Protein AF-A0A7K3XCA5-F1 (afdb_monomer_lite)

Radius of gyration: 11.98 Å; chains: 1; bounding box: 27×20×32 Å

Foldseek 3Di:
DWKKKWWKWWQFQVRDIDTWIFIDDDPDDPVVVVVVVVVVCPVPPPGTPDIGTDDMDTDDPVVGDTDTDD

Secondary structure (DSSP, 8-state):
-EEEEEEEEEEETTS-EEEEEEEEEESS-HHHHHHHHHHHHHHHSTTEEEEEEEEEEEEPGGG-----B-

Sequence (70 aa):
MEAFEIHCEITNKWGKKLPFVSRAIVAMTGWEAAELTRKFIHERIVGVESVEFDYWKVLNPFEAHFFERI

Structure (mmCIF, N/CA/C/O backbone):
data_AF-A0A7K3XCA5-F1
#
_entry.id   AF-A0A7K3XCA5-F1
#
loop_
_atom_site.group_PDB
_atom_site.id
_atom_site.type_symbol
_atom_site.label_atom_id
_atom_site.label_alt_id
_atom_site.label_comp_id
_atom_site.label_asym_id
_atom_site.label_entity_id
_atom_site.label_seq_id
_atom_site.pdbx_PDB_ins_code
_atom_site.Cartn_x
_atom_site.Cartn_y
_atom_site.Cartn_z
_atom_site.occupancy
_atom_site.B_iso_or_equiv
_atom_site.auth_seq_id
_atom_site.auth_comp_id
_atom_site.auth_asym_id
_atom_site.auth_atom_id
_atom_site.pdbx_PDB_model_num
ATOM 1 N N . MET A 1 1 ? 13.738 -0.638 -13.829 1.00 65.44 1 MET A N 1
ATOM 2 C CA . MET A 1 1 ? 13.290 -0.192 -12.495 1.00 65.44 1 MET A CA 1
ATOM 3 C C . MET A 1 1 ? 11.856 0.254 -12.666 1.00 65.44 1 MET A C 1
ATOM 5 O O . MET A 1 1 ? 11.615 1.034 -13.580 1.00 65.44 1 MET A O 1
ATOM 9 N N . GLU A 1 2 ? 10.930 -0.312 -11.901 1.00 68.69 2 GLU A N 1
ATOM 10 C CA . GLU A 1 2 ? 9.499 -0.019 -12.016 1.00 68.69 2 GLU A CA 1
ATOM 11 C C . GLU A 1 2 ? 9.079 0.917 -10.882 1.00 68.69 2 GLU A C 1
ATOM 13 O O . GLU A 1 2 ? 9.745 1.021 -9.848 1.00 68.69 2 GLU A O 1
ATOM 18 N N . ALA A 1 3 ? 7.997 1.649 -11.094 1.00 77.56 3 ALA A N 1
ATOM 19 C CA . ALA A 1 3 ? 7.361 2.416 -10.045 1.00 77.56 3 ALA A CA 1
ATOM 20 C C . ALA A 1 3 ? 5.953 1.893 -9.826 1.00 77.56 3 ALA A C 1
ATOM 22 O O . ALA A 1 3 ? 5.299 1.475 -10.777 1.00 77.56 3 ALA A O 1
ATOM 23 N N . PHE A 1 4 ? 5.483 1.937 -8.587 1.00 82.44 4 PHE A N 1
ATOM 24 C CA . PHE A 1 4 ? 4.149 1.479 -8.235 1.00 82.44 4 PHE A CA 1
ATOM 25 C C . PHE A 1 4 ? 3.404 2.563 -7.474 1.00 82.44 4 PHE A C 1
ATOM 27 O O . PHE A 1 4 ? 3.944 3.200 -6.569 1.00 82.44 4 PHE A O 1
ATOM 34 N N . GLU A 1 5 ? 2.145 2.743 -7.847 1.00 83.94 5 GLU A N 1
ATOM 35 C CA . GLU A 1 5 ? 1.143 3.410 -7.031 1.00 83.94 5 GLU A CA 1
ATOM 36 C C . GLU A 1 5 ? 0.266 2.335 -6.390 1.00 83.94 5 GLU A C 1
ATOM 38 O O . GLU A 1 5 ? -0.367 1.554 -7.101 1.00 83.94 5 GLU A O 1
ATOM 43 N N . ILE A 1 6 ? 0.259 2.284 -5.062 1.00 86.38 6 ILE A N 1
ATOM 44 C CA . ILE A 1 6 ? -0.522 1.356 -4.248 1.00 86.38 6 ILE A CA 1
ATOM 45 C C . ILE A 1 6 ? -1.662 2.139 -3.604 1.00 86.38 6 ILE A C 1
ATOM 47 O O . ILE A 1 6 ? -1.415 3.098 -2.870 1.00 86.38 6 ILE A O 1
ATOM 51 N N . HIS A 1 7 ? -2.895 1.715 -3.863 1.00 86.69 7 HIS A N 1
ATOM 52 C CA . HIS A 1 7 ? -4.088 2.236 -3.199 1.00 86.69 7 HIS A CA 1
ATOM 53 C C . HIS A 1 7 ? -4.558 1.225 -2.163 1.00 86.69 7 HIS A C 1
ATOM 55 O O . HIS A 1 7 ? -4.679 0.030 -2.456 1.00 86.69 7 HIS A O 1
ATOM 61 N N . CYS A 1 8 ? -4.793 1.698 -0.946 1.00 88.56 8 CYS A N 1
ATOM 62 C CA . CYS A 1 8 ? -5.353 0.878 0.112 1.00 88.56 8 CYS A CA 1
ATOM 63 C C . CYS A 1 8 ? -6.245 1.679 1.054 1.00 88.56 8 CYS A C 1
ATOM 65 O O . CYS A 1 8 ? -6.067 2.882 1.253 1.00 88.56 8 CYS A O 1
ATOM 67 N N . GLU A 1 9 ? -7.147 0.970 1.714 1.00 90.19 9 GLU A N 1
ATOM 68 C CA . GLU A 1 9 ? -7.950 1.487 2.806 1.00 90.19 9 GLU A CA 1
ATOM 69 C C . GLU A 1 9 ? -7.413 0.961 4.140 1.00 90.19 9 GLU A C 1
ATOM 71 O O . GLU A 1 9 ? -7.146 -0.231 4.317 1.00 90.19 9 GLU A O 1
ATOM 76 N N . ILE A 1 10 ? -7.233 1.872 5.092 1.00 91.44 10 ILE A N 1
ATOM 77 C CA . ILE A 1 10 ? -6.782 1.560 6.445 1.00 91.44 10 ILE A CA 1
ATOM 78 C C . ILE A 1 10 ? -7.991 1.623 7.367 1.00 91.44 10 ILE A C 1
ATOM 80 O O . ILE A 1 10 ? -8.624 2.673 7.482 1.00 91.44 10 ILE A O 1
ATOM 84 N N . THR A 1 11 ? -8.271 0.540 8.085 1.00 92.31 11 THR A N 1
ATOM 85 C CA . THR A 1 11 ? -9.225 0.571 9.199 1.00 92.31 11 THR A CA 1
ATOM 86 C C . THR A 1 11 ? -8.451 0.678 10.500 1.00 92.31 11 THR A C 1
ATOM 88 O O . THR A 1 11 ? -7.552 -0.119 10.771 1.00 92.31 11 THR A O 1
ATOM 91 N N . ASN A 1 12 ? -8.766 1.687 11.307 1.00 90.62 12 ASN A N 1
ATOM 92 C CA . ASN A 1 12 ? -8.194 1.809 12.643 1.00 90.62 12 ASN A CA 1
ATOM 93 C C . ASN A 1 12 ? -9.001 1.009 13.677 1.00 90.62 12 ASN A C 1
ATOM 95 O O . ASN A 1 12 ? -10.149 0.658 13.436 1.00 90.62 12 ASN A O 1
ATOM 99 N N . LYS A 1 13 ? -8.439 0.825 14.875 1.00 89.81 13 LYS A N 1
ATOM 100 C CA . LYS A 1 13 ? -9.060 0.117 16.015 1.00 89.81 13 LYS A CA 1
ATOM 101 C C . LYS A 1 13 ? -10.403 0.680 16.510 1.00 89.81 13 LYS A C 1
ATOM 103 O O . LYS A 1 13 ? -10.993 0.137 17.440 1.00 89.81 13 LYS A O 1
ATOM 108 N N . TRP A 1 14 ? -10.839 1.824 15.983 1.00 91.19 14 TRP A N 1
ATOM 109 C CA . TRP A 1 14 ? -12.148 2.421 16.259 1.00 91.19 14 TRP A CA 1
ATOM 110 C C . TRP A 1 14 ? -13.143 2.168 15.114 1.00 91.19 14 TRP A C 1
ATOM 112 O O . TRP A 1 14 ? -14.212 2.777 15.092 1.00 91.19 14 TRP A O 1
ATOM 122 N N . GLY A 1 15 ? -12.793 1.317 14.144 1.00 89.75 15 GLY A N 1
ATOM 123 C CA . GLY A 1 15 ? -13.602 1.006 12.966 1.00 89.75 15 GLY A CA 1
ATOM 124 C C . GLY A 1 15 ? -13.654 2.123 11.920 1.00 89.75 15 GLY A C 1
ATOM 125 O O . GLY A 1 15 ? -14.450 2.045 10.985 1.00 89.75 15 GLY A O 1
ATOM 126 N N . LYS A 1 16 ? -12.842 3.184 12.050 1.00 89.88 16 LYS A N 1
ATOM 127 C CA . LYS A 1 16 ? -12.807 4.273 11.066 1.00 89.88 16 LYS A CA 1
ATOM 128 C C . LYS A 1 16 ? -11.898 3.888 9.902 1.00 89.88 16 LYS A C 1
ATOM 130 O O . LYS A 1 16 ? -10.710 3.632 10.106 1.00 89.88 16 LYS A O 1
ATOM 135 N N . LYS A 1 17 ? -12.468 3.936 8.699 1.00 89.44 17 LYS A N 1
ATOM 136 C CA . LYS A 1 17 ? -11.780 3.772 7.417 1.00 89.44 17 LYS A CA 1
ATOM 137 C C . LYS A 1 17 ? -11.123 5.081 6.978 1.00 89.44 17 LYS A C 1
ATOM 139 O O . LYS A 1 17 ? -11.735 6.150 7.077 1.00 89.44 17 LYS A O 1
ATOM 144 N N . LEU A 1 18 ? -9.875 5.002 6.535 1.00 85.50 18 LEU A N 1
ATOM 145 C CA . LEU A 1 18 ? -9.083 6.113 6.017 1.00 85.50 18 LEU A CA 1
ATOM 146 C C . LEU A 1 18 ? -8.474 5.697 4.671 1.00 85.50 18 LEU A C 1
ATOM 148 O O . LEU A 1 18 ? -7.796 4.667 4.624 1.00 85.50 18 LEU A O 1
ATOM 152 N N . PRO A 1 19 ? -8.692 6.467 3.591 1.00 83.19 19 PRO A N 1
ATOM 153 C CA . PRO A 1 19 ? -8.030 6.195 2.325 1.00 83.19 19 PRO A CA 1
ATOM 154 C C . PRO A 1 19 ? -6.528 6.454 2.464 1.00 83.19 19 PRO A C 1
ATOM 156 O O . PRO A 1 19 ? -6.112 7.401 3.134 1.00 83.19 19 PRO A O 1
ATOM 159 N N . PHE A 1 20 ? -5.712 5.629 1.817 1.00 82.81 20 PHE A N 1
ATOM 160 C CA . PHE A 1 20 ? -4.267 5.795 1.783 1.00 82.81 20 PHE A CA 1
ATOM 161 C C . PHE A 1 20 ? -3.725 5.448 0.400 1.00 82.81 20 PHE A C 1
ATOM 163 O O . PHE A 1 20 ? -4.045 4.414 -0.186 1.00 82.81 20 PHE A O 1
ATOM 170 N N . VAL A 1 21 ? -2.86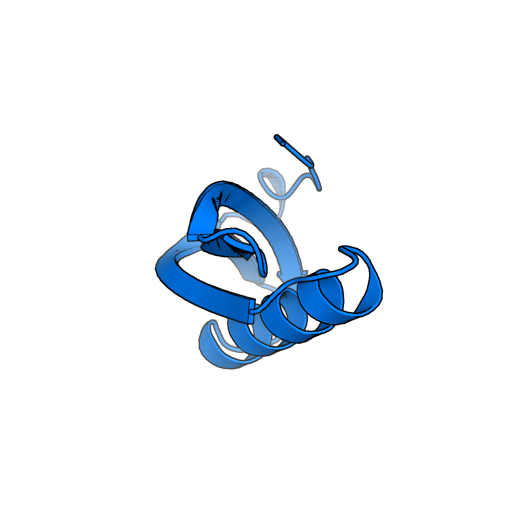6 6.320 -0.120 1.00 79.38 21 VAL A N 1
ATOM 171 C CA . VAL A 1 21 ? -2.179 6.101 -1.392 1.00 79.38 21 VAL A CA 1
ATOM 172 C C . VAL A 1 21 ? -0.684 6.202 -1.151 1.00 79.38 21 VAL A C 1
ATOM 174 O O . VAL A 1 21 ? -0.200 7.197 -0.615 1.00 79.38 21 VAL A O 1
ATOM 177 N N . SER A 1 22 ? 0.050 5.175 -1.569 1.00 76.94 22 SER A N 1
ATOM 178 C CA . SER A 1 22 ? 1.509 5.138 -1.528 1.00 76.94 22 SER A CA 1
ATOM 179 C C . SER A 1 22 ? 2.073 5.099 -2.938 1.00 76.94 22 SER A C 1
ATOM 181 O O . SER A 1 22 ? 1.560 4.392 -3.801 1.00 76.94 22 SER A O 1
ATOM 183 N N . ARG A 1 23 ? 3.154 5.837 -3.183 1.00 75.06 23 ARG A N 1
ATOM 184 C CA . ARG A 1 23 ? 3.896 5.801 -4.449 1.00 75.06 23 ARG A CA 1
ATOM 185 C C . ARG A 1 23 ? 5.350 5.498 -4.156 1.00 75.06 23 ARG A C 1
ATOM 187 O O . ARG A 1 23 ? 6.003 6.293 -3.488 1.00 75.06 23 ARG A O 1
ATOM 194 N N . ALA A 1 24 ? 5.862 4.387 -4.670 1.00 67.19 24 ALA A N 1
ATOM 195 C CA . ALA A 1 24 ? 7.241 3.972 -4.442 1.00 67.19 24 ALA A CA 1
ATOM 196 C C . ALA A 1 24 ? 7.910 3.524 -5.749 1.00 67.19 24 ALA A C 1
ATOM 198 O O . ALA A 1 24 ? 7.323 2.790 -6.543 1.00 67.19 24 ALA A O 1
ATOM 199 N N . ILE A 1 25 ? 9.159 3.954 -5.961 1.00 64.62 25 ILE A N 1
ATOM 200 C CA . ILE A 1 25 ? 10.035 3.394 -6.997 1.00 64.62 25 ILE A CA 1
ATOM 201 C C . ILE A 1 25 ? 10.742 2.198 -6.385 1.00 64.62 25 ILE A C 1
ATOM 203 O O . ILE A 1 25 ? 11.495 2.349 -5.423 1.00 64.62 25 ILE A O 1
ATOM 207 N N . VAL A 1 26 ? 10.511 1.016 -6.940 1.00 67.75 26 VAL A N 1
ATOM 208 C CA . VAL A 1 26 ? 11.066 -0.221 -6.402 1.00 67.75 26 VAL A CA 1
ATOM 209 C C . VAL A 1 26 ? 11.440 -1.173 -7.535 1.00 67.75 26 VAL A C 1
ATOM 211 O O . VAL A 1 26 ? 10.736 -1.321 -8.528 1.00 67.75 26 VAL A O 1
ATOM 214 N N . ALA A 1 27 ? 12.586 -1.838 -7.407 1.00 66.62 27 ALA A N 1
ATOM 215 C CA . ALA A 1 27 ? 12.990 -2.906 -8.319 1.00 66.62 27 ALA A CA 1
ATOM 216 C C . ALA A 1 27 ? 12.407 -4.252 -7.845 1.00 66.62 27 ALA A C 1
ATOM 218 O O . ALA A 1 27 ? 13.160 -5.151 -7.485 1.00 66.62 27 ALA A O 1
ATOM 219 N N . MET A 1 28 ? 11.077 -4.355 -7.765 1.00 76.25 28 MET A N 1
ATOM 220 C CA . MET A 1 28 ? 10.356 -5.532 -7.257 1.00 76.25 28 MET A CA 1
ATOM 221 C C . MET A 1 28 ? 8.994 -5.683 -7.947 1.00 76.25 28 MET A C 1
ATOM 223 O O . MET A 1 28 ? 8.567 -4.787 -8.671 1.00 76.25 28 MET A O 1
ATOM 227 N N . THR A 1 29 ? 8.311 -6.801 -7.715 1.00 81.50 29 THR A N 1
ATOM 228 C CA . THR A 1 29 ? 6.951 -7.057 -8.212 1.00 81.50 29 THR A CA 1
ATOM 229 C C . THR A 1 29 ? 5.896 -6.223 -7.471 1.00 81.50 29 THR A C 1
ATOM 231 O O . THR A 1 29 ? 6.109 -5.772 -6.346 1.00 81.50 29 THR A O 1
ATOM 234 N N . GLY A 1 30 ? 4.704 -6.065 -8.062 1.00 76.06 30 GLY A N 1
ATOM 235 C CA . GLY A 1 30 ? 3.603 -5.318 -7.432 1.00 76.06 30 GLY A CA 1
ATOM 236 C C . GLY A 1 30 ? 3.156 -5.881 -6.074 1.00 76.06 30 GLY A C 1
ATOM 237 O O . GLY A 1 30 ? 2.806 -5.116 -5.180 1.00 76.06 30 GLY A O 1
ATOM 238 N N . TRP A 1 31 ? 3.235 -7.204 -5.884 1.00 82.81 31 TRP A N 1
ATOM 239 C CA . TRP A 1 31 ? 2.941 -7.847 -4.597 1.00 82.81 31 TRP A CA 1
ATOM 240 C C . TRP A 1 31 ? 3.963 -7.474 -3.516 1.00 82.81 31 TRP A C 1
ATOM 242 O O . TRP A 1 31 ? 3.590 -7.141 -2.393 1.00 82.81 31 TRP A O 1
ATOM 252 N N . GLU A 1 32 ? 5.253 -7.488 -3.856 1.00 85.56 32 GLU A N 1
ATOM 253 C CA . GLU A 1 32 ? 6.316 -7.095 -2.925 1.00 85.56 32 GLU A CA 1
ATOM 254 C C . GLU A 1 32 ? 6.186 -5.622 -2.531 1.00 85.56 32 GLU A C 1
ATOM 256 O O . GLU A 1 32 ? 6.346 -5.289 -1.356 1.00 85.56 32 GLU A O 1
ATOM 261 N N . ALA A 1 33 ? 5.819 -4.759 -3.486 1.00 83.62 33 ALA A N 1
ATOM 262 C CA . ALA A 1 33 ? 5.542 -3.352 -3.225 1.00 83.62 33 ALA A CA 1
ATOM 263 C C . ALA A 1 33 ? 4.364 -3.175 -2.249 1.00 83.62 33 ALA A C 1
ATOM 265 O O . ALA A 1 33 ? 4.480 -2.414 -1.287 1.00 83.62 33 ALA A O 1
ATOM 266 N N . ALA A 1 34 ? 3.267 -3.919 -2.439 1.00 84.56 34 ALA A N 1
ATOM 267 C CA . ALA A 1 34 ? 2.110 -3.885 -1.545 1.00 84.56 34 ALA A CA 1
ATOM 268 C C . ALA A 1 34 ? 2.469 -4.329 -0.115 1.00 84.56 34 ALA A C 1
ATOM 270 O O . ALA A 1 34 ?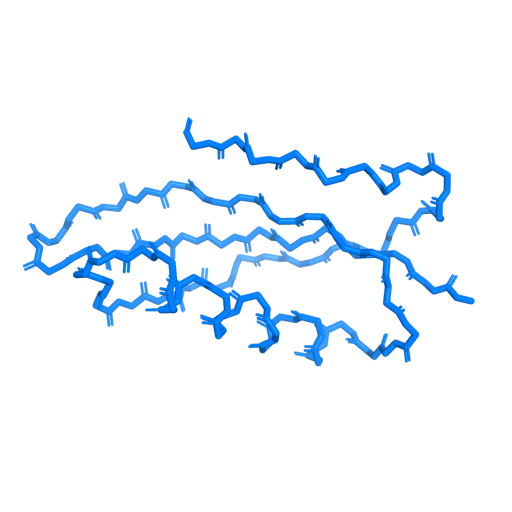 2.124 -3.651 0.852 1.00 84.56 34 ALA A O 1
ATOM 271 N N . GLU A 1 35 ? 3.229 -5.413 0.044 1.00 88.62 35 GLU A N 1
ATOM 272 C CA . GLU A 1 35 ? 3.665 -5.877 1.367 1.00 88.62 35 GLU A CA 1
ATOM 273 C C . GLU A 1 35 ? 4.602 -4.878 2.065 1.00 88.62 35 GLU A C 1
ATOM 275 O O . GLU A 1 35 ? 4.518 -4.682 3.281 1.00 88.62 35 GLU A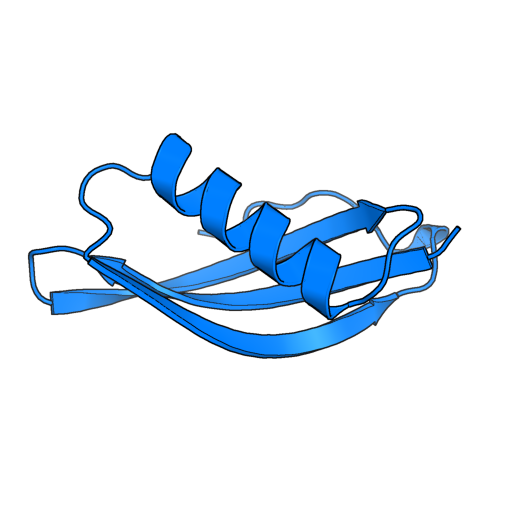 O 1
ATOM 280 N N . LEU A 1 36 ? 5.451 -4.181 1.307 1.00 87.25 36 LEU A N 1
ATOM 281 C CA . LEU A 1 36 ? 6.274 -3.084 1.824 1.00 87.25 36 LEU A CA 1
ATOM 282 C C . LEU A 1 36 ? 5.411 -1.910 2.304 1.00 87.25 36 LEU A C 1
ATOM 284 O O . LEU A 1 36 ? 5.627 -1.400 3.406 1.00 87.25 36 LEU A O 1
ATOM 288 N N . THR A 1 37 ? 4.390 -1.534 1.528 1.00 87.25 37 THR A N 1
ATOM 289 C CA . THR A 1 37 ? 3.398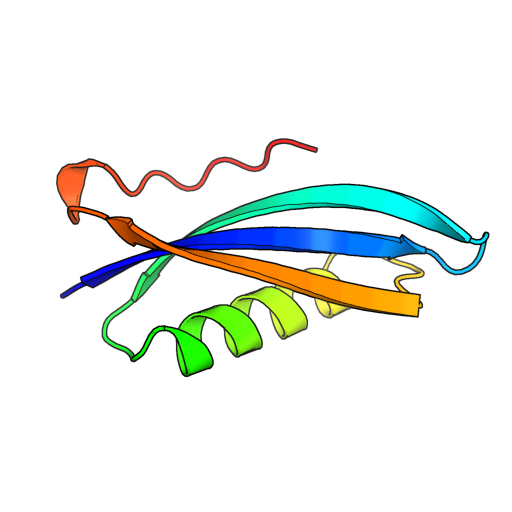 -0.526 1.923 1.00 87.25 37 THR A CA 1
ATOM 290 C C . THR A 1 37 ? 2.642 -0.948 3.187 1.00 87.25 37 THR A C 1
ATOM 292 O O . THR A 1 37 ? 2.498 -0.136 4.102 1.00 87.25 37 THR A O 1
ATOM 295 N N . ARG A 1 38 ? 2.232 -2.222 3.305 1.00 89.56 38 ARG A N 1
ATOM 296 C CA . ARG A 1 38 ? 1.569 -2.758 4.510 1.00 89.56 38 ARG A CA 1
ATOM 297 C C . ARG A 1 38 ? 2.440 -2.575 5.751 1.00 89.56 38 ARG A C 1
ATOM 299 O O . ARG A 1 38 ? 1.945 -2.094 6.772 1.00 89.56 38 ARG A O 1
ATOM 306 N N . LYS A 1 39 ? 3.720 -2.955 5.664 1.00 90.06 39 LYS A N 1
ATOM 307 C CA . LYS A 1 39 ? 4.686 -2.826 6.768 1.00 90.06 39 LYS A CA 1
ATOM 308 C C . LYS A 1 39 ? 4.883 -1.369 7.162 1.00 90.06 39 LYS A C 1
ATOM 310 O O . LYS A 1 39 ? 4.746 -1.044 8.336 1.00 90.06 39 LYS A O 1
ATOM 315 N N . PHE A 1 40 ? 5.099 -0.494 6.180 1.00 87.62 40 PHE A N 1
ATOM 316 C CA . PHE A 1 40 ? 5.239 0.942 6.415 1.00 87.62 40 PHE A CA 1
ATOM 317 C C . PHE A 1 40 ? 4.035 1.521 7.171 1.00 87.62 40 PHE A C 1
ATOM 319 O O . PHE A 1 40 ? 4.214 2.230 8.159 1.00 87.62 40 PHE A O 1
ATOM 326 N N . ILE A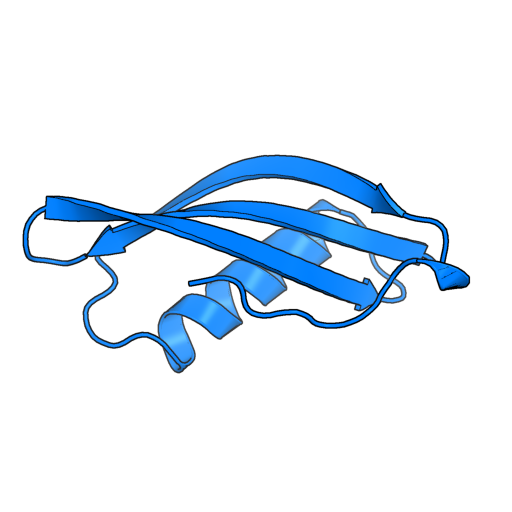 1 41 ? 2.812 1.175 6.752 1.00 88.50 41 ILE A N 1
ATOM 327 C CA . ILE A 1 41 ? 1.576 1.617 7.413 1.00 88.50 41 ILE A CA 1
ATOM 328 C C . ILE A 1 41 ? 1.533 1.151 8.873 1.00 88.50 41 ILE A C 1
ATOM 330 O O . ILE A 1 41 ? 1.278 1.966 9.755 1.00 88.50 41 ILE A O 1
ATOM 334 N N . HIS A 1 42 ? 1.817 -0.124 9.148 1.00 88.06 42 HIS A N 1
ATOM 335 C CA . HIS A 1 42 ? 1.780 -0.656 10.517 1.00 88.06 42 HIS A CA 1
ATOM 336 C C . HIS A 1 42 ? 2.867 -0.056 11.420 1.00 88.06 42 HIS A C 1
ATOM 338 O O . HIS A 1 42 ? 2.647 0.111 12.617 1.00 88.06 42 HIS A O 1
ATOM 344 N N . GLU A 1 43 ? 4.032 0.277 10.862 1.00 88.81 43 GLU A N 1
ATOM 345 C CA . GLU A 1 43 ? 5.133 0.903 11.603 1.00 88.81 43 GLU A CA 1
ATOM 346 C C . GLU A 1 43 ? 4.880 2.388 11.901 1.00 88.81 43 GLU A C 1
ATOM 348 O O . GLU A 1 43 ? 5.340 2.902 12.922 1.00 88.81 43 GLU A O 1
ATOM 353 N N . ARG A 1 44 ? 4.176 3.098 11.011 1.00 85.25 44 ARG A N 1
ATOM 354 C CA . ARG A 1 44 ? 4.013 4.561 11.080 1.00 85.25 44 ARG A CA 1
ATOM 355 C C . ARG A 1 44 ? 2.669 5.015 11.631 1.00 85.25 44 ARG A C 1
ATOM 357 O O . ARG A 1 44 ? 2.606 6.072 12.257 1.00 85.25 44 ARG A O 1
ATOM 364 N N . ILE A 1 45 ? 1.606 4.248 11.408 1.00 84.50 45 ILE A N 1
ATOM 365 C CA . ILE A 1 45 ? 0.242 4.622 11.780 1.00 84.50 45 ILE A CA 1
ATOM 366 C C . ILE A 1 45 ? -0.164 3.809 13.008 1.00 84.50 45 ILE A C 1
ATOM 368 O O . ILE A 1 45 ? -0.370 2.599 12.967 1.00 84.50 45 ILE A O 1
ATOM 372 N N . VAL A 1 46 ? -0.278 4.493 14.145 1.00 83.94 46 VAL A N 1
ATOM 373 C CA . VAL A 1 46 ? -0.631 3.854 15.415 1.00 83.94 46 VAL A CA 1
ATOM 374 C C . VAL A 1 46 ? -2.107 3.461 15.419 1.00 83.94 46 VAL A C 1
ATOM 376 O O . VAL A 1 46 ? -2.986 4.282 15.159 1.00 83.94 46 VAL A O 1
ATOM 379 N N . GLY A 1 47 ? -2.391 2.217 15.808 1.00 87.62 47 GLY A N 1
ATOM 380 C CA . GLY A 1 47 ? -3.761 1.726 15.967 1.00 87.62 47 GLY A CA 1
ATOM 381 C C . GLY A 1 47 ? -4.429 1.291 14.665 1.00 87.62 47 GLY A C 1
ATOM 382 O O . GLY A 1 47 ? -5.655 1.324 14.597 1.00 87.62 47 GLY A O 1
ATOM 383 N N . VAL A 1 48 ? -3.643 0.898 13.660 1.00 91.25 48 VAL A N 1
ATOM 384 C CA . VAL A 1 48 ? -4.126 0.156 12.487 1.00 91.25 48 VAL A CA 1
ATOM 385 C C . VAL A 1 48 ? -4.638 -1.213 12.934 1.00 91.25 48 VAL A C 1
ATOM 387 O O . VAL A 1 48 ? -3.956 -1.921 13.672 1.00 91.25 48 VAL A O 1
ATOM 390 N N . GLU A 1 49 ? -5.843 -1.562 12.499 1.00 92.00 49 GLU A N 1
ATOM 391 C CA . GLU A 1 49 ? -6.459 -2.876 12.703 1.00 92.00 49 GLU A CA 1
ATOM 392 C C . GLU A 1 49 ? -6.368 -3.720 11.428 1.00 92.00 49 GLU A C 1
ATOM 394 O O . GLU A 1 49 ? -5.993 -4.890 11.486 1.00 92.00 49 GLU A O 1
ATOM 399 N N . SER A 1 50 ? -6.650 -3.122 10.266 1.00 91.88 50 SER A N 1
ATOM 400 C CA . SER A 1 50 ? -6.521 -3.791 8.972 1.00 91.88 50 SER A CA 1
ATOM 401 C C . SER A 1 50 ? -6.079 -2.835 7.862 1.00 91.88 50 SER A C 1
ATOM 403 O O . SER A 1 50 ? -6.236 -1.615 7.951 1.00 91.88 50 SER A O 1
ATOM 405 N N . VAL A 1 51 ? -5.501 -3.422 6.812 1.00 90.69 51 VAL A N 1
ATOM 406 C CA . VAL A 1 51 ? -5.119 -2.748 5.566 1.00 90.69 51 VAL A CA 1
ATOM 407 C C . VAL A 1 51 ? -5.639 -3.594 4.411 1.00 90.69 51 VAL A C 1
ATOM 409 O O . VAL A 1 51 ? -5.224 -4.754 4.262 1.00 90.69 51 VAL A O 1
ATOM 412 N N . GLU A 1 52 ? -6.535 -3.016 3.620 1.00 91.19 52 GLU A N 1
ATOM 413 C CA . GLU A 1 52 ? -7.164 -3.637 2.453 1.00 91.19 52 GLU A CA 1
ATOM 414 C C . GLU A 1 52 ? -6.629 -2.974 1.184 1.00 91.19 52 GLU A C 1
ATOM 416 O O . GLU A 1 52 ? -6.640 -1.754 1.069 1.00 91.19 52 GLU A O 1
ATOM 421 N N . PHE A 1 53 ? -6.108 -3.769 0.248 1.00 87.19 53 PHE A N 1
ATOM 422 C CA . PHE A 1 53 ? -5.569 -3.263 -1.014 1.00 87.19 53 PHE A CA 1
ATOM 423 C C . PHE A 1 53 ? -6.657 -3.256 -2.083 1.00 87.19 53 PHE A C 1
ATOM 425 O O . PHE A 1 53 ? -7.201 -4.314 -2.395 1.00 87.19 53 PHE A O 1
ATOM 432 N N . ASP A 1 54 ? -6.922 -2.089 -2.668 1.00 85.94 54 ASP A N 1
ATOM 433 C CA . ASP A 1 54 ? -7.934 -1.937 -3.716 1.00 85.94 54 ASP A CA 1
ATOM 434 C C . ASP A 1 54 ? -7.354 -2.309 -5.081 1.00 85.94 54 ASP A C 1
ATOM 436 O O . ASP A 1 54 ? -7.845 -3.194 -5.783 1.00 85.94 54 ASP A O 1
ATOM 440 N N . TYR A 1 55 ? -6.276 -1.619 -5.460 1.00 83.12 55 TYR A N 1
ATOM 441 C CA . TYR A 1 55 ? -5.532 -1.873 -6.683 1.00 83.12 55 TYR A CA 1
ATOM 442 C C . TYR A 1 55 ? -4.115 -1.304 -6.588 1.00 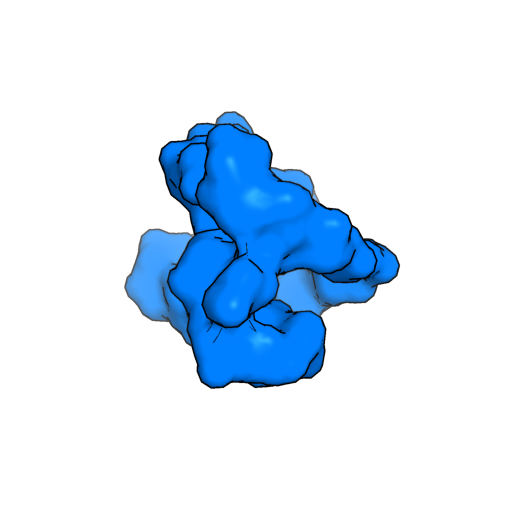83.12 55 TYR A C 1
ATOM 444 O O . TYR A 1 55 ? -3.816 -0.405 -5.799 1.00 83.12 55 TYR A O 1
ATOM 452 N N . TRP A 1 56 ? -3.238 -1.806 -7.454 1.00 83.56 56 TRP A N 1
ATOM 453 C CA . TRP A 1 56 ? -1.943 -1.195 -7.720 1.00 83.56 56 TRP A CA 1
ATOM 454 C C . TRP A 1 56 ? -1.777 -0.918 -9.207 1.00 83.56 56 TRP A C 1
ATOM 456 O O . TRP A 1 56 ? -2.298 -1.640 -10.061 1.00 83.56 56 TRP A O 1
ATOM 466 N N . LYS A 1 57 ? -1.019 0.126 -9.524 1.00 82.19 57 LYS A N 1
ATOM 467 C CA . LYS A 1 57 ? -0.709 0.523 -10.896 1.00 82.19 57 LYS A CA 1
ATOM 468 C C . LYS A 1 57 ? 0.798 0.638 -11.073 1.00 82.19 57 LYS A C 1
ATOM 470 O O . LYS A 1 57 ? 1.459 1.310 -10.284 1.00 82.19 57 LYS A O 1
ATOM 475 N N . VAL A 1 58 ? 1.326 0.024 -12.133 1.00 81.38 58 VAL A N 1
ATOM 476 C CA . VAL A 1 58 ? 2.697 0.291 -12.589 1.00 81.38 58 VAL A CA 1
ATOM 477 C C . VAL A 1 58 ? 2.727 1.705 -13.170 1.00 81.38 58 VAL A C 1
ATOM 479 O O . VAL A 1 58 ? 1.994 2.015 -14.112 1.00 81.38 58 VAL A O 1
ATOM 482 N N . LEU A 1 59 ? 3.539 2.570 -12.579 1.00 73.75 59 LEU A N 1
ATOM 483 C CA . LEU A 1 59 ? 3.815 3.921 -13.042 1.00 73.75 59 LEU A CA 1
ATOM 484 C C . LEU A 1 59 ? 5.093 3.949 -13.881 1.00 73.75 59 LEU A C 1
ATOM 486 O O . LEU A 1 59 ? 6.000 3.126 -13.717 1.00 73.75 59 LEU A O 1
ATOM 490 N N . ASN A 1 60 ? 5.199 4.964 -14.736 1.00 70.94 60 ASN A N 1
ATOM 491 C CA . ASN A 1 60 ? 6.491 5.336 -15.287 1.00 70.94 60 ASN A CA 1
ATOM 492 C C . ASN A 1 60 ? 7.393 5.842 -14.134 1.00 70.94 60 ASN A C 1
ATOM 494 O O . ASN A 1 60 ? 6.916 6.620 -13.304 1.00 70.94 60 ASN A O 1
ATOM 498 N N . PRO A 1 61 ? 8.684 5.462 -14.057 1.00 68.12 61 PRO A N 1
ATOM 499 C CA . PRO A 1 61 ? 9.603 5.962 -13.029 1.00 68.12 61 PRO A CA 1
ATOM 500 C C . PRO A 1 61 ? 9.647 7.491 -12.874 1.00 68.12 61 PRO A C 1
ATOM 502 O O . PRO A 1 61 ? 9.910 7.976 -11.778 1.00 68.12 61 PRO A O 1
ATOM 505 N N . PHE A 1 62 ? 9.355 8.255 -13.932 1.00 68.56 62 PHE A N 1
ATOM 506 C CA . PHE A 1 62 ? 9.286 9.723 -13.878 1.00 68.56 62 PHE A CA 1
ATOM 507 C C . PHE A 1 62 ? 8.013 10.282 -13.211 1.00 68.56 62 PHE A C 1
ATOM 509 O O . PHE A 1 62 ? 7.970 11.465 -12.897 1.00 68.56 62 PHE A O 1
ATOM 516 N N . GLU A 1 63 ? 6.981 9.462 -12.989 1.00 60.09 63 GLU A N 1
ATOM 517 C CA . GLU A 1 63 ? 5.707 9.854 -12.353 1.00 60.09 63 GLU A CA 1
ATOM 518 C C . GLU A 1 63 ? 5.659 9.491 -10.857 1.00 60.09 63 GLU A C 1
ATOM 520 O O . GLU A 1 63 ? 4.705 9.801 -10.136 1.00 60.09 63 GLU A O 1
ATOM 525 N N . ALA A 1 64 ? 6.698 8.814 -10.376 1.00 57.44 64 ALA A N 1
ATOM 526 C CA . ALA A 1 64 ? 6.762 8.221 -9.057 1.00 57.44 64 ALA A CA 1
ATOM 527 C C . ALA A 1 64 ? 7.346 9.198 -8.036 1.00 57.44 64 ALA A C 1
ATOM 529 O O . ALA A 1 64 ? 8.514 9.144 -7.660 1.00 57.44 64 ALA A O 1
ATOM 530 N N . HIS A 1 65 ? 6.504 10.114 -7.581 1.00 55.66 65 HIS A N 1
ATOM 531 C CA . HIS A 1 65 ? 6.820 11.009 -6.477 1.00 55.66 65 HIS A CA 1
ATOM 532 C C . HIS A 1 65 ? 6.101 10.518 -5.217 1.00 55.66 65 HIS A C 1
ATOM 534 O O . HIS A 1 65 ? 4.891 10.286 -5.253 1.00 55.66 65 HIS A O 1
ATOM 540 N N . PHE A 1 66 ? 6.839 10.347 -4.116 1.00 47.03 66 PHE A N 1
ATOM 541 C CA . PHE A 1 66 ? 6.278 9.994 -2.811 1.00 47.03 66 PHE A CA 1
ATOM 542 C C . PHE A 1 66 ? 5.358 11.140 -2.364 1.00 47.03 66 PHE A C 1
ATOM 544 O O . PHE A 1 66 ? 5.829 12.231 -2.049 1.00 47.03 66 PHE A O 1
ATOM 551 N N . PHE A 1 67 ? 4.047 10.918 -2.374 1.00 54.12 67 PHE A N 1
ATOM 552 C CA . PHE A 1 67 ? 3.075 11.843 -1.802 1.00 54.12 67 PHE A CA 1
ATOM 553 C C . PHE A 1 67 ? 2.253 11.070 -0.778 1.00 54.12 67 PHE A C 1
ATOM 555 O O . PHE A 1 67 ? 1.519 10.161 -1.151 1.00 54.12 67 PHE A O 1
ATOM 562 N N . GLU A 1 68 ? 2.356 11.438 0.497 1.00 44.66 68 GLU A N 1
ATOM 563 C CA . GLU A 1 68 ? 1.320 11.093 1.468 1.00 44.66 68 GLU A CA 1
ATOM 564 C C . GLU A 1 68 ? 0.137 12.034 1.222 1.00 44.66 68 GLU A C 1
ATOM 566 O O . GLU A 1 68 ? 0.208 13.234 1.489 1.00 44.66 68 GLU A O 1
ATOM 571 N N . ARG A 1 69 ? -0.955 11.498 0.672 1.00 47.19 69 ARG A N 1
ATOM 572 C CA . ARG A 1 69 ? -2.281 12.094 0.846 1.00 47.19 69 ARG A CA 1
ATOM 573 C C . ARG A 1 69 ? -2.978 11.279 1.931 1.00 47.19 69 ARG A C 1
ATOM 575 O O . ARG A 1 69 ? -3.390 10.155 1.661 1.00 47.19 69 ARG A O 1
ATOM 582 N N . ILE A 1 70 ? -3.040 11.841 3.137 1.00 45.62 70 ILE A N 1
ATOM 583 C CA . ILE A 1 70 ? -3.962 11.436 4.209 1.00 45.62 70 ILE A CA 1
ATOM 584 C C . ILE A 1 70 ? -5.130 12.420 4.191 1.00 45.62 70 ILE A C 1
ATOM 586 O O . ILE A 1 70 ? -4.852 13.634 4.038 1.00 45.62 70 ILE A O 1
#

pLDDT: mean 79.49, std 12.6, range [44.66, 92.31]